Protein AF-A0A549ST01-F1 (afdb_monomer)

Secondary structure (DSSP, 8-state):
---TT-HHHHHHHHHHHHT-PPPP----PPPHHHHHHHHHHTT----S-------------SS---------HHHHHHHHHHHHHTT--HHHHHHHHHHHTTB-TTSPBP-

Foldseek 3Di:
DDDPPCVVVVVVVVVVVVPDDPDPPPPDDPPVVVVQVVCVVVVNHDPDPPPPPPPDDDDPDDDDDDDDDDDDPVVVVVLVVVCVVVVHDSVVSVVVVCVVQCADPVRDHDD

Mean predicted aligned error: 18.35 Å

Sequence (111 aa):
MSDPFGFATANRVAAKIAEIKPEAEKGAEPPLTALDKAADQLGFHSREADETKLVRRRREVGAGAQLNVKCPIPVYNRFIRFCDQERLPYWEGIERLLDLAEVSKTGERKR

Solvent-accessible surface area (backbone atoms only — not comparable to full-atom values): 7424 Å² total; per-residue (Å²): 140,78,76,90,80,55,58,74,58,54,55,53,50,52,53,57,58,72,66,63,67,79,77,74,77,75,70,82,72,75,59,64,73,60,54,53,54,56,33,45,76,72,68,53,66,82,82,71,72,88,70,7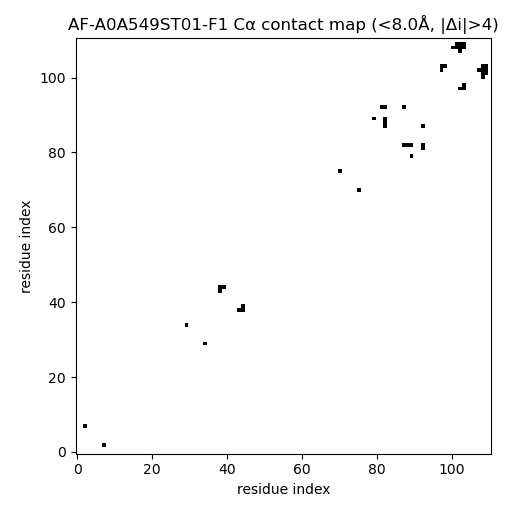0,74,78,77,71,81,82,72,88,70,73,100,77,82,90,84,88,80,91,71,60,67,73,60,50,54,51,52,52,52,52,19,59,75,72,70,41,58,68,68,58,45,49,50,54,53,35,55,75,64,40,38,44,100,87,69,47,66,73,126

pLDDT: mean 78.38, std 12.56, range [48.03, 96.25]

Radius of gyration: 31.37 Å; Cα contacts (8 Å, |Δi|>4): 24; chains: 1; bounding box: 48×60×85 Å

Structure (mmCIF, N/CA/C/O backbone):
data_AF-A0A549ST01-F1
#
_entry.id   AF-A0A549ST01-F1
#
loop_
_atom_site.group_PDB
_atom_site.id
_atom_site.type_symbol
_atom_site.label_atom_id
_atom_site.label_alt_id
_atom_site.label_comp_id
_atom_site.label_asym_id
_atom_site.label_entity_id
_atom_site.label_seq_id
_atom_site.pdbx_PDB_ins_code
_atom_site.Cartn_x
_atom_site.Cartn_y
_atom_site.Cartn_z
_atom_site.occupancy
_atom_site.B_iso_or_equiv
_atom_site.auth_seq_id
_atom_site.auth_comp_id
_atom_site.auth_asym_id
_atom_site.auth_atom_id
_atom_site.pdbx_PDB_model_num
ATOM 1 N N . MET A 1 1 ? -14.905 47.975 60.624 1.00 48.03 1 MET A N 1
ATOM 2 C CA . MET A 1 1 ? -13.648 48.167 59.874 1.00 48.03 1 MET A CA 1
ATOM 3 C C . MET A 1 1 ? -13.735 47.276 58.645 1.00 48.03 1 MET A C 1
ATOM 5 O O . MET A 1 1 ? -13.731 46.063 58.790 1.00 48.03 1 MET A O 1
ATOM 9 N N . SER A 1 2 ? -14.037 47.870 57.490 1.00 61.97 2 SER A N 1
ATOM 10 C CA . SER A 1 2 ? -14.335 47.175 56.231 1.00 61.97 2 SER A CA 1
ATOM 11 C C . SER A 1 2 ? -13.054 46.933 55.441 1.00 61.97 2 SER A C 1
ATOM 13 O O . SER A 1 2 ? -12.245 47.846 55.312 1.00 61.97 2 SER A O 1
ATOM 15 N N . ASP A 1 3 ? -12.897 45.711 54.942 1.00 72.12 3 ASP A N 1
ATOM 16 C CA . ASP A 1 3 ? -11.701 45.189 54.279 1.00 72.12 3 ASP A CA 1
ATOM 17 C C . ASP A 1 3 ? -11.437 45.928 52.939 1.00 72.12 3 ASP A C 1
ATOM 19 O O . ASP A 1 3 ? -12.179 45.716 51.976 1.00 72.12 3 ASP A O 1
ATOM 23 N N . PRO A 1 4 ? -10.443 46.837 52.854 1.00 70.88 4 PRO A N 1
ATOM 24 C CA . PRO A 1 4 ? -10.343 47.821 51.766 1.00 70.88 4 PRO A CA 1
ATOM 25 C C . PRO A 1 4 ? -9.807 47.256 50.440 1.00 70.88 4 PRO A C 1
ATOM 27 O O . PRO A 1 4 ? -9.886 47.932 49.418 1.00 70.88 4 PRO A O 1
ATOM 30 N N . PHE A 1 5 ? -9.291 46.023 50.437 1.00 69.06 5 PHE A N 1
ATOM 31 C CA . PHE A 1 5 ? -8.663 45.389 49.269 1.00 69.06 5 PHE A CA 1
ATOM 32 C C . PHE A 1 5 ? -9.358 44.095 48.803 1.00 69.06 5 PHE A C 1
ATOM 34 O O . PHE A 1 5 ? -8.876 43.424 47.897 1.00 69.06 5 PHE A O 1
ATOM 41 N N . GLY A 1 6 ? -10.503 43.728 49.394 1.00 66.50 6 GLY A N 1
ATOM 42 C CA . GLY A 1 6 ? -11.360 42.647 48.881 1.00 66.50 6 GLY A CA 1
ATOM 43 C C . GLY A 1 6 ? -10.840 41.209 49.053 1.00 66.50 6 GLY A C 1
ATOM 44 O O . GLY A 1 6 ? -11.457 40.276 48.531 1.00 66.50 6 GLY A O 1
ATOM 45 N N . PHE A 1 7 ? -9.760 40.989 49.807 1.00 65.94 7 PHE A N 1
ATOM 46 C CA . PHE A 1 7 ? -9.176 39.657 50.014 1.00 65.94 7 PHE A CA 1
ATOM 47 C C . PHE A 1 7 ? -10.061 38.712 50.847 1.00 65.94 7 PHE A C 1
ATOM 49 O O . P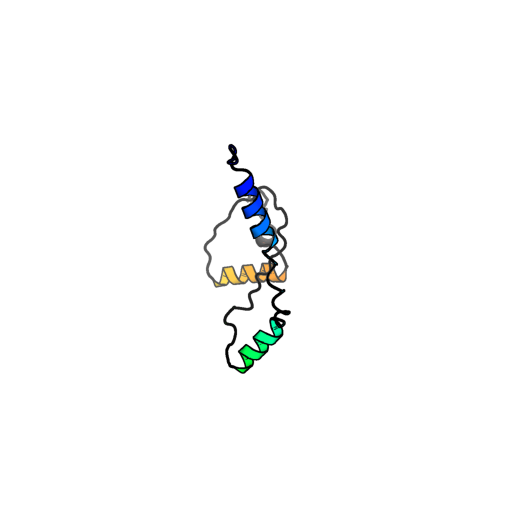HE A 1 7 ? -10.000 37.495 50.656 1.00 65.94 7 PHE A O 1
ATOM 56 N N . ALA A 1 8 ? -10.968 39.225 51.690 1.00 63.84 8 ALA A N 1
ATOM 57 C CA . ALA A 1 8 ? -11.975 38.392 52.357 1.00 63.84 8 ALA A CA 1
ATOM 58 C C . ALA A 1 8 ? -12.887 37.628 51.376 1.00 63.84 8 ALA A C 1
ATOM 60 O O . ALA A 1 8 ? -13.335 36.520 51.682 1.00 63.84 8 ALA A O 1
ATOM 61 N N . THR A 1 9 ? -13.152 38.176 50.187 1.00 66.12 9 THR A N 1
ATOM 62 C CA . THR A 1 9 ? -13.949 37.499 49.152 1.00 66.12 9 THR A CA 1
ATOM 63 C C . THR A 1 9 ? -13.165 36.352 48.520 1.00 66.12 9 THR A C 1
ATOM 65 O O . THR A 1 9 ? -13.718 35.271 48.326 1.00 66.12 9 THR A O 1
ATOM 68 N N . ALA A 1 10 ? -11.864 36.546 48.282 1.00 63.88 10 ALA A N 1
ATOM 69 C CA . ALA A 1 10 ? -10.974 35.511 47.757 1.00 63.88 10 ALA A CA 1
ATOM 70 C C . ALA A 1 10 ? -10.876 34.304 48.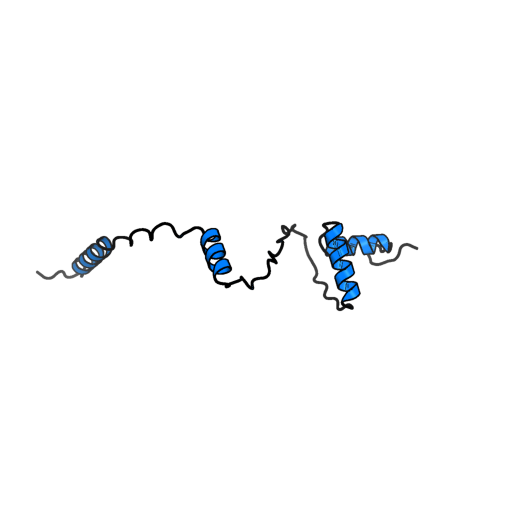709 1.00 63.88 10 ALA A C 1
ATOM 72 O O . ALA A 1 10 ? -10.998 33.163 48.266 1.00 63.88 10 ALA A O 1
ATOM 73 N N . ASN A 1 11 ? -10.786 34.545 50.021 1.00 69.06 11 ASN A N 1
ATOM 74 C CA . ASN A 1 11 ? -10.773 33.475 51.027 1.00 69.06 11 ASN A CA 1
ATOM 75 C C . ASN A 1 11 ? -12.094 32.689 51.087 1.00 69.06 11 ASN A C 1
ATOM 77 O O . ASN A 1 11 ? -12.085 31.475 51.277 1.00 69.06 11 ASN A O 1
ATOM 81 N N . ARG A 1 12 ? -13.241 33.348 50.874 1.00 71.31 12 ARG A N 1
ATOM 82 C CA . ARG A 1 12 ? -14.548 32.668 50.795 1.00 71.31 12 ARG A CA 1
ATOM 83 C C . ARG A 1 12 ? -14.685 31.808 49.541 1.00 71.31 12 ARG A C 1
ATOM 85 O O . ARG A 1 12 ? -15.313 30.757 49.597 1.00 71.31 12 ARG A O 1
ATOM 92 N N . VAL A 1 13 ? -14.117 32.244 48.417 1.00 75.38 13 VAL A N 1
ATOM 93 C CA . VAL A 1 13 ? -14.098 31.457 47.174 1.00 75.38 13 VAL A CA 1
ATOM 94 C C . VAL A 1 13 ? -13.167 30.253 47.319 1.00 75.38 13 VAL A C 1
ATOM 96 O O . VAL A 1 13 ? -13.567 29.146 46.976 1.00 75.38 13 VAL A O 1
ATOM 99 N N . ALA A 1 14 ? -11.984 30.436 47.910 1.00 75.00 14 ALA A N 1
ATOM 100 C CA . ALA A 1 14 ? -11.062 29.340 48.204 1.00 75.00 14 ALA A CA 1
ATOM 101 C C . ALA A 1 14 ? -11.694 28.275 49.121 1.00 75.00 14 ALA A C 1
ATOM 103 O O . ALA A 1 14 ? -11.563 27.083 48.852 1.00 7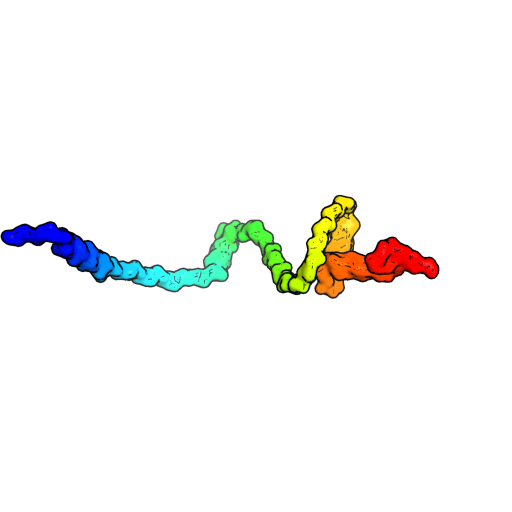5.00 14 ALA A O 1
ATOM 104 N N . ALA A 1 15 ? -12.451 28.692 50.144 1.00 77.00 15 ALA A N 1
ATOM 105 C CA . ALA A 1 15 ? -13.182 27.774 51.020 1.00 77.00 15 ALA A CA 1
ATOM 106 C C . ALA A 1 15 ? -14.260 26.968 50.269 1.00 77.00 15 ALA A C 1
ATOM 108 O O . ALA A 1 15 ? -14.366 25.763 50.463 1.00 77.00 15 ALA A O 1
ATOM 109 N N . LYS A 1 16 ? -15.003 27.603 49.351 1.00 76.12 16 LYS A N 1
ATOM 110 C CA . LYS A 1 16 ? -16.009 26.918 48.518 1.00 76.12 16 LYS A CA 1
ATOM 111 C C . LYS A 1 16 ? -15.399 25.922 47.534 1.00 76.12 16 LYS A C 1
ATOM 113 O O . LYS A 1 16 ? -16.004 24.895 47.258 1.00 76.12 16 LYS A O 1
ATOM 118 N N . ILE A 1 17 ? -14.218 26.219 46.995 1.00 79.00 17 ILE A N 1
ATOM 119 C CA . ILE A 1 17 ? -13.512 25.312 46.078 1.00 79.00 17 ILE A CA 1
ATOM 120 C C . ILE A 1 17 ? -12.983 24.089 46.839 1.00 79.00 17 ILE A C 1
ATOM 122 O O . ILE A 1 17 ? -13.039 22.980 46.318 1.00 79.00 17 ILE A O 1
ATOM 126 N N . ALA A 1 18 ? -12.532 24.269 48.084 1.00 79.12 18 ALA A N 1
ATOM 127 C CA . ALA A 1 18 ? -12.058 23.172 48.928 1.00 79.12 18 ALA A CA 1
ATOM 128 C C . ALA A 1 18 ? -13.163 22.165 49.316 1.00 79.12 18 ALA A C 1
ATOM 130 O O . ALA A 1 18 ? -12.860 21.020 49.645 1.00 79.12 18 ALA A O 1
ATOM 131 N N . GLU A 1 19 ? -14.436 22.568 49.263 1.00 81.38 19 GLU A N 1
ATOM 132 C CA . GLU A 1 19 ? -15.590 21.697 49.529 1.00 81.38 19 GLU A CA 1
ATOM 133 C C . GLU A 1 19 ? -15.999 20.832 48.327 1.00 81.38 19 GLU A C 1
ATOM 135 O O . GLU A 1 19 ? -16.767 19.880 48.494 1.00 81.38 19 GLU A O 1
ATOM 140 N N . ILE A 1 20 ? -15.478 21.115 47.127 1.00 81.25 20 ILE A N 1
ATOM 141 C CA . ILE A 1 20 ? -15.746 20.320 45.925 1.00 81.25 20 ILE A CA 1
ATOM 142 C C . ILE A 1 20 ? -14.977 19.006 46.045 1.00 81.25 20 ILE A C 1
ATOM 144 O O . ILE A 1 20 ? -13.810 18.891 45.672 1.00 81.25 20 ILE A O 1
ATOM 148 N N . LYS A 1 21 ? -15.645 17.994 46.593 1.00 79.81 21 LYS A N 1
ATOM 149 C CA . LYS A 1 21 ? -15.148 16.623 46.569 1.00 79.81 21 LYS A CA 1
ATOM 150 C C . LYS A 1 21 ? -15.336 16.068 45.155 1.00 79.81 21 LYS A C 1
ATOM 152 O O . LYS A 1 21 ? -16.407 16.278 44.584 1.00 79.81 21 LYS A O 1
ATOM 157 N N . PRO A 1 22 ? -14.337 15.374 44.585 1.00 76.19 22 PRO A N 1
ATOM 158 C CA . PRO A 1 22 ? -14.540 14.662 43.333 1.00 76.19 22 PRO A CA 1
ATOM 159 C C . PRO A 1 22 ? -15.700 13.679 43.511 1.00 76.19 22 PRO A C 1
ATOM 161 O O . PRO A 1 22 ? -15.789 12.998 44.537 1.00 76.19 22 PRO A O 1
ATOM 164 N N . GLU A 1 23 ? -16.604 13.655 42.533 1.00 72.50 23 GLU A N 1
ATOM 165 C CA . GLU A 1 23 ? -17.666 12.655 42.446 1.00 72.50 23 GLU A CA 1
ATOM 166 C C . GLU A 1 23 ? -17.022 11.271 42.594 1.00 72.50 23 GLU A C 1
ATOM 168 O O . GLU A 1 23 ? -16.011 10.989 41.943 1.00 72.50 23 GLU A O 1
ATOM 173 N N . ALA A 1 24 ? -17.551 10.447 43.503 1.00 69.44 24 ALA A N 1
ATOM 174 C CA . ALA A 1 24 ? -17.025 9.110 43.738 1.00 69.44 24 ALA A CA 1
ATOM 175 C C . ALA A 1 24 ? -16.945 8.362 42.405 1.00 69.44 24 ALA A C 1
ATOM 177 O O . ALA A 1 24 ? -17.881 8.438 41.606 1.00 69.44 24 ALA A O 1
ATOM 178 N N . GLU A 1 25 ? -15.820 7.678 42.175 1.00 64.94 25 GLU A N 1
ATOM 179 C CA . GLU A 1 25 ? -15.573 6.923 40.951 1.00 64.94 25 GLU A CA 1
ATOM 180 C C . GLU A 1 25 ? -16.810 6.090 40.626 1.00 64.94 25 GLU A C 1
ATOM 182 O O . GLU A 1 25 ? -17.195 5.191 41.380 1.00 64.94 25 GLU A O 1
ATOM 187 N N . LYS A 1 26 ? -17.476 6.450 39.524 1.00 63.50 26 LYS A N 1
ATOM 188 C CA . LYS A 1 26 ? -18.543 5.651 38.932 1.00 63.50 26 LYS A CA 1
ATOM 189 C C . LYS A 1 26 ? -17.999 4.228 38.874 1.00 63.50 26 LYS A C 1
ATOM 191 O O . LYS A 1 26 ? -16.953 4.009 38.266 1.00 63.50 26 LYS A O 1
ATOM 196 N N . GLY A 1 27 ? -18.647 3.316 39.602 1.00 64.12 27 GLY A N 1
A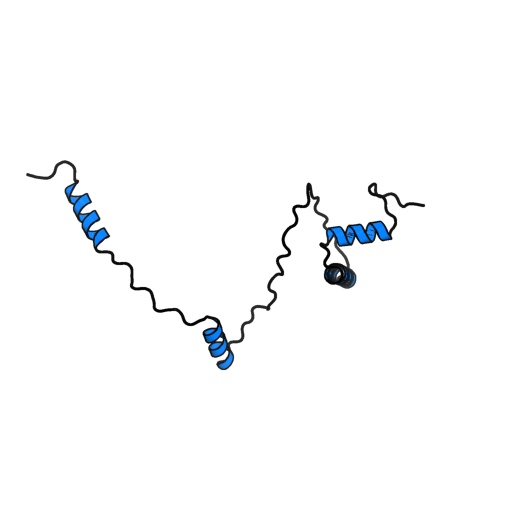TOM 197 C CA . GLY A 1 27 ? -18.166 1.948 39.772 1.00 64.12 27 GLY A CA 1
ATOM 198 C C . GLY A 1 27 ? -17.769 1.340 38.432 1.00 64.12 27 GLY A C 1
ATOM 199 O O . GLY A 1 27 ? -18.377 1.672 37.415 1.00 64.12 27 GLY A O 1
ATOM 200 N N . ALA A 1 28 ? -16.733 0.496 38.464 1.00 67.38 28 ALA A N 1
ATOM 201 C CA . ALA A 1 28 ? -16.101 -0.103 37.294 1.00 67.38 28 ALA A CA 1
ATOM 202 C C . ALA A 1 28 ? -17.123 -0.401 36.191 1.00 67.38 28 ALA A C 1
ATOM 204 O O . ALA A 1 28 ? -18.002 -1.251 36.362 1.00 67.38 28 ALA A O 1
ATOM 205 N N . GLU A 1 29 ? -17.028 0.343 35.087 1.00 73.31 29 GLU A N 1
ATOM 206 C CA . GLU A 1 29 ? -17.875 0.104 33.928 1.00 73.31 29 GLU A CA 1
ATOM 207 C C . GLU A 1 29 ? -17.719 -1.369 33.523 1.00 73.31 29 GLU A C 1
ATOM 209 O O . GLU A 1 29 ? -16.592 -1.886 33.502 1.00 73.31 29 GLU A O 1
ATOM 214 N N . PRO A 1 30 ? -18.829 -2.085 33.267 1.00 76.44 30 PRO A N 1
ATOM 215 C CA . PRO A 1 30 ? -18.743 -3.475 32.861 1.00 76.44 30 PRO A CA 1
ATOM 216 C C . PRO A 1 30 ? -17.864 -3.571 31.606 1.00 76.44 30 PRO A C 1
ATOM 218 O O . PRO A 1 30 ? -17.911 -2.681 30.752 1.00 76.44 30 PRO A O 1
ATOM 221 N N . PRO A 1 31 ? -17.050 -4.633 31.478 1.00 81.94 31 PRO A N 1
ATOM 222 C CA . PRO A 1 31 ? -16.166 -4.780 30.333 1.00 81.94 31 PRO A CA 1
ATOM 223 C C . PRO A 1 31 ? -16.993 -4.714 29.046 1.00 81.94 31 PRO A C 1
ATOM 225 O O . PRO A 1 31 ? -18.001 -5.411 28.934 1.00 81.94 31 PRO A O 1
ATOM 228 N N . LEU A 1 32 ? -16.564 -3.894 28.081 1.00 79.38 32 LEU A N 1
ATOM 229 C CA . LEU A 1 32 ? -17.287 -3.650 26.820 1.00 79.38 32 LEU A CA 1
ATOM 230 C C . LEU A 1 32 ? -17.708 -4.957 26.126 1.00 79.38 32 LEU A C 1
ATOM 232 O O . LEU A 1 32 ? -18.838 -5.095 25.679 1.00 79.38 32 LEU A O 1
ATOM 236 N N . THR A 1 33 ? -16.856 -5.981 26.194 1.00 81.62 33 THR A N 1
ATOM 237 C CA . THR A 1 33 ? -17.130 -7.319 25.649 1.00 81.62 33 THR A CA 1
ATOM 238 C C . THR A 1 33 ? -18.339 -8.026 26.270 1.00 81.62 33 THR A C 1
ATOM 240 O O . THR A 1 33 ? -18.949 -8.880 25.629 1.00 81.62 33 THR A O 1
ATOM 243 N N . ALA A 1 34 ? -18.687 -7.727 27.524 1.00 82.94 34 ALA A N 1
ATOM 244 C CA . ALA A 1 34 ? -19.896 -8.240 28.161 1.00 82.94 34 ALA A CA 1
ATOM 245 C C . ALA A 1 34 ? -21.147 -7.468 27.715 1.00 82.94 34 ALA A C 1
ATOM 247 O O . ALA A 1 34 ? -22.211 -8.073 27.595 1.00 82.94 34 ALA A O 1
ATOM 248 N N . LEU A 1 35 ? -21.015 -6.168 27.435 1.00 84.38 35 LEU A N 1
ATOM 249 C CA . LEU A 1 35 ? -22.101 -5.345 26.900 1.00 84.38 35 LEU A CA 1
ATOM 250 C C . LEU A 1 35 ? -22.445 -5.750 25.465 1.00 84.38 35 LEU A C 1
ATOM 252 O O . LEU A 1 35 ? -23.620 -5.945 25.164 1.00 84.38 35 LEU A O 1
ATOM 256 N N . ASP A 1 36 ? -21.433 -5.976 24.626 1.00 82.06 36 ASP A N 1
ATOM 257 C CA . ASP A 1 36 ? -21.622 -6.408 23.237 1.00 82.06 36 ASP A CA 1
ATOM 258 C C . ASP A 1 36 ? -22.351 -7.759 23.165 1.00 82.06 36 ASP A C 1
ATOM 260 O O . ASP A 1 36 ? -23.318 -7.917 22.425 1.00 82.06 36 ASP A O 1
ATOM 264 N N . LYS A 1 37 ? -21.982 -8.714 24.032 1.00 85.31 37 LYS A N 1
ATOM 265 C CA . LYS A 1 37 ? -22.673 -10.012 24.135 1.00 85.31 37 LYS A CA 1
ATOM 266 C C . LYS A 1 37 ? -24.143 -9.877 24.525 1.00 85.31 37 LYS A C 1
ATOM 268 O O . LYS A 1 37 ? -24.977 -10.627 24.023 1.00 85.31 37 LYS A O 1
ATOM 273 N N . ALA A 1 38 ? -24.460 -8.966 25.444 1.00 86.50 38 ALA A N 1
ATOM 274 C CA . ALA A 1 38 ? -25.839 -8.715 25.850 1.00 86.50 38 ALA A CA 1
ATOM 275 C C . ALA A 1 38 ? -26.639 -8.033 24.725 1.00 86.50 38 ALA A C 1
ATOM 277 O O . ALA A 1 38 ? -27.808 -8.356 24.517 1.00 86.50 38 ALA A O 1
ATOM 278 N N . ALA A 1 39 ? -26.003 -7.132 23.973 1.00 85.44 39 ALA A N 1
ATOM 279 C CA . ALA A 1 39 ? -26.592 -6.468 22.815 1.00 85.44 39 ALA A CA 1
ATOM 280 C C . ALA A 1 39 ? -26.903 -7.466 21.684 1.00 85.44 39 ALA A C 1
ATOM 282 O O . ALA A 1 39 ? -28.023 -7.475 21.168 1.00 85.44 39 ALA A O 1
ATOM 283 N N . ASP A 1 40 ? -25.974 -8.377 21.378 1.00 85.50 40 ASP A N 1
ATOM 284 C CA . ASP A 1 40 ? -26.163 -9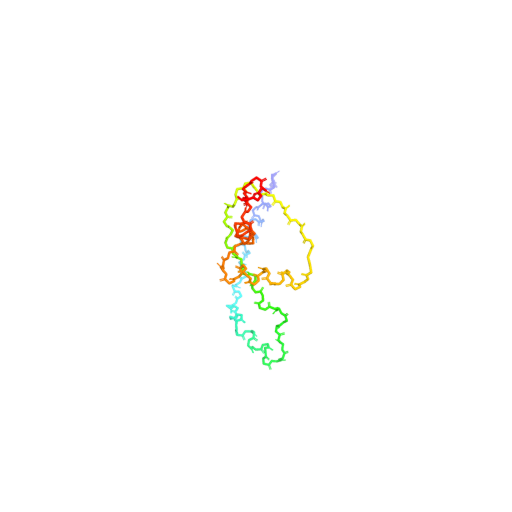.434 20.377 1.00 85.50 40 ASP A CA 1
ATOM 285 C C . ASP A 1 40 ? -27.326 -10.370 20.725 1.00 85.50 40 ASP A C 1
ATOM 287 O O . ASP A 1 40 ? -28.124 -10.723 19.855 1.00 85.50 40 ASP A O 1
ATOM 291 N N . GLN A 1 41 ? -27.475 -10.739 22.002 1.00 86.69 41 GLN A N 1
ATOM 292 C CA . GLN A 1 41 ? -28.598 -11.565 22.470 1.00 86.69 41 GLN A CA 1
ATOM 293 C C . GLN A 1 41 ? -29.962 -10.894 22.258 1.00 86.69 41 GLN A C 1
ATOM 295 O O . GLN A 1 41 ? -30.972 -11.579 22.108 1.00 86.69 41 GLN A O 1
ATOM 300 N N . LEU A 1 42 ? -29.989 -9.562 22.228 1.00 88.88 42 LEU A N 1
ATOM 301 C CA . LEU A 1 42 ? -31.178 -8.746 21.994 1.00 88.88 42 LEU A CA 1
ATOM 302 C C . LEU A 1 42 ? -31.349 -8.354 20.513 1.00 88.88 42 LEU A C 1
ATOM 304 O O . LEU A 1 42 ? -32.261 -7.596 20.184 1.00 88.88 42 LEU A O 1
ATOM 308 N N . GLY A 1 43 ? -30.499 -8.870 19.617 1.00 86.56 43 GLY A N 1
ATOM 309 C CA . GLY A 1 43 ? -30.547 -8.600 18.178 1.00 86.56 43 GLY A CA 1
ATOM 310 C C . GLY A 1 43 ? -29.928 -7.262 17.762 1.00 86.56 43 GLY A C 1
ATOM 311 O O . GLY A 1 43 ? -30.086 -6.840 16.614 1.00 86.56 43 GLY A O 1
ATOM 312 N N . PHE A 1 44 ? -29.214 -6.588 18.667 1.00 84.56 44 PHE A N 1
ATOM 313 C CA . PHE A 1 44 ? -28.425 -5.398 18.353 1.00 84.56 44 PHE A CA 1
ATOM 314 C C . PHE A 1 44 ? -27.043 -5.814 17.856 1.00 84.56 44 PHE A C 1
ATOM 316 O O . PHE A 1 44 ? -26.055 -5.736 18.578 1.00 84.56 44 PHE A O 1
ATOM 323 N N . HIS A 1 45 ? -26.981 -6.249 16.601 1.00 80.69 45 HIS A N 1
ATOM 324 C CA . HIS A 1 45 ? -25.710 -6.543 15.949 1.00 80.69 45 HIS A CA 1
ATOM 325 C C . HIS A 1 45 ? -24.996 -5.251 15.536 1.00 80.69 45 HIS A C 1
ATOM 327 O O . HIS A 1 45 ? -25.608 -4.360 14.930 1.00 80.69 45 HIS A O 1
ATOM 333 N N . SER A 1 46 ? -23.695 -5.164 15.828 1.00 73.81 46 SER A N 1
ATOM 334 C CA . SER A 1 46 ? -22.859 -4.062 15.349 1.00 73.81 46 SER A CA 1
ATOM 335 C C . SER A 1 46 ? -22.845 -4.033 13.818 1.00 73.81 46 SER A C 1
ATOM 337 O O . SER A 1 46 ? -22.715 -5.059 13.152 1.00 73.81 46 SER A O 1
ATOM 339 N N . ARG A 1 47 ? -23.017 -2.835 13.252 1.00 74.69 47 ARG A N 1
ATOM 340 C CA . ARG A 1 47 ? -22.943 -2.577 11.802 1.00 74.69 47 ARG A CA 1
ATOM 341 C C . ARG A 1 47 ? -21.589 -2.020 11.383 1.00 74.69 47 ARG A C 1
ATOM 343 O O . ARG A 1 47 ? -21.393 -1.725 10.204 1.00 74.69 47 ARG A O 1
ATOM 350 N N . GLU A 1 48 ? -20.692 -1.814 12.341 1.00 70.31 48 GLU A N 1
ATOM 351 C CA . GLU A 1 48 ? -19.325 -1.432 12.038 1.00 70.31 48 GLU A CA 1
ATOM 352 C C . GLU A 1 48 ? -18.660 -2.627 11.364 1.00 70.31 48 GLU A C 1
ATOM 354 O O . GLU A 1 48 ? -18.647 -3.734 11.896 1.00 70.31 48 GLU A O 1
ATOM 359 N N . ALA A 1 49 ? -18.175 -2.426 10.141 1.00 59.56 49 ALA A N 1
ATOM 360 C CA . ALA A 1 49 ? -17.367 -3.439 9.497 1.00 59.56 49 ALA A CA 1
ATOM 361 C C . ALA A 1 49 ? -16.116 -3.651 10.361 1.00 59.56 49 ALA A C 1
ATOM 363 O O . ALA A 1 49 ? -15.443 -2.674 10.695 1.00 59.56 49 ALA A O 1
ATOM 364 N N . ASP A 1 50 ? -15.758 -4.909 10.642 1.00 55.97 50 ASP A N 1
ATOM 365 C CA . ASP A 1 50 ? -14.479 -5.340 11.243 1.00 55.97 50 ASP A CA 1
ATOM 366 C C . ASP A 1 50 ? -13.246 -4.972 10.383 1.00 55.97 50 ASP A C 1
ATOM 368 O O . ASP A 1 50 ? -12.162 -5.551 10.490 1.00 55.97 50 ASP A O 1
ATOM 372 N N . GLU A 1 51 ? -13.377 -3.971 9.519 1.00 56.75 51 GLU A N 1
ATOM 373 C CA . GLU A 1 51 ? -12.310 -3.295 8.811 1.00 56.75 51 GLU A CA 1
ATOM 374 C C . GLU A 1 51 ? -11.535 -2.425 9.803 1.00 56.75 51 GLU A C 1
ATOM 376 O O . GLU A 1 51 ? -11.432 -1.201 9.688 1.00 56.75 51 GLU A O 1
ATOM 381 N N . THR A 1 52 ? -10.930 -3.086 10.789 1.00 54.06 52 THR A N 1
ATOM 382 C CA . THR A 1 52 ? -9.726 -2.582 11.429 1.00 54.06 52 THR A CA 1
ATOM 383 C C . THR A 1 52 ? -8.770 -2.241 10.297 1.00 54.06 52 THR A C 1
ATOM 385 O O . THR A 1 52 ? -8.161 -3.113 9.676 1.00 54.06 52 THR A O 1
ATOM 388 N N . LYS A 1 53 ? -8.679 -0.948 9.962 1.00 50.59 53 LYS A N 1
ATOM 389 C CA . LYS A 1 53 ? -7.657 -0.440 9.052 1.00 50.59 53 LYS A CA 1
ATOM 390 C C . LYS A 1 53 ? -6.336 -0.954 9.592 1.00 50.59 53 LYS A C 1
ATOM 392 O O . LYS A 1 53 ? -5.865 -0.485 10.625 1.00 50.59 53 LYS A O 1
ATOM 397 N N . LEU A 1 54 ? -5.756 -1.933 8.906 1.00 55.66 54 LEU A N 1
ATOM 398 C CA . LEU A 1 54 ? -4.415 -2.423 9.168 1.00 55.66 54 LEU A CA 1
ATOM 399 C C . LEU A 1 54 ? -3.470 -1.241 8.940 1.00 55.66 54 LEU A C 1
ATOM 401 O O . LEU A 1 54 ? -3.034 -0.981 7.817 1.00 55.66 54 LEU A O 1
ATOM 405 N N . VAL A 1 55 ? -3.198 -0.470 9.995 1.00 52.31 55 VAL A N 1
ATOM 406 C CA . VAL A 1 55 ? -2.254 0.644 9.954 1.00 52.31 55 VAL A CA 1
ATOM 407 C C . VAL A 1 55 ? -0.865 0.031 9.806 1.00 52.31 55 VAL A C 1
ATOM 409 O O . VAL A 1 55 ? -0.182 -0.278 10.782 1.00 52.31 55 VAL A O 1
ATOM 412 N N . ARG A 1 56 ? -0.446 -0.198 8.556 1.00 57.91 56 ARG A N 1
ATOM 413 C CA . ARG A 1 56 ? 0.932 -0.568 8.237 1.00 57.91 56 ARG A CA 1
ATOM 414 C C . ARG A 1 56 ? 1.830 0.572 8.711 1.00 57.91 56 ARG A C 1
ATOM 416 O O . ARG A 1 56 ? 1.698 1.709 8.261 1.00 57.91 56 ARG A O 1
ATOM 423 N N . ARG A 1 57 ? 2.720 0.252 9.653 1.00 54.09 57 ARG A N 1
ATOM 424 C CA . ARG A 1 57 ? 3.728 1.152 10.227 1.00 54.09 57 ARG A CA 1
ATOM 425 C C . ARG A 1 57 ? 4.411 1.922 9.091 1.00 54.09 57 ARG A C 1
ATOM 427 O O . ARG A 1 57 ? 5.035 1.316 8.221 1.00 54.09 57 ARG A O 1
ATOM 434 N N . ARG A 1 58 ? 4.240 3.245 9.072 1.00 53.59 58 ARG A N 1
ATOM 435 C CA . ARG A 1 58 ? 4.785 4.132 8.039 1.00 53.59 58 ARG A CA 1
ATOM 436 C C . ARG A 1 58 ? 6.312 4.058 8.104 1.00 53.59 58 ARG A C 1
ATOM 438 O O . ARG A 1 58 ? 6.902 4.576 9.044 1.00 53.59 58 ARG A O 1
ATOM 445 N N . ARG A 1 59 ? 6.952 3.385 7.144 1.00 58.50 59 ARG A N 1
ATOM 446 C CA . ARG A 1 59 ? 8.381 3.606 6.880 1.00 58.50 59 ARG A CA 1
ATOM 447 C C . ARG A 1 59 ? 8.521 5.040 6.378 1.00 58.50 59 ARG A C 1
ATOM 449 O O . ARG A 1 59 ? 7.738 5.459 5.524 1.00 58.50 59 ARG A O 1
ATOM 456 N N . GLU A 1 60 ? 9.471 5.786 6.928 1.00 54.66 60 GLU A N 1
ATOM 457 C CA . GLU A 1 60 ? 9.849 7.097 6.404 1.00 54.66 60 GLU A CA 1
ATOM 458 C C . GLU A 1 60 ? 10.490 6.888 5.031 1.00 54.66 60 GLU A C 1
ATOM 460 O O . GLU A 1 60 ? 11.661 6.545 4.899 1.00 54.66 60 GLU A O 1
ATOM 465 N N . VAL A 1 61 ? 9.665 6.999 3.995 1.00 59.28 61 VAL A N 1
ATOM 466 C CA . VAL A 1 61 ? 10.128 7.152 2.619 1.00 59.28 61 VAL A CA 1
ATOM 467 C C . VAL A 1 61 ? 10.509 8.627 2.480 1.00 59.28 61 VAL A C 1
ATOM 469 O O . VAL A 1 61 ? 9.789 9.469 3.014 1.00 59.28 61 VAL A O 1
ATOM 472 N N . GLY A 1 62 ? 11.646 8.931 1.844 1.00 68.81 62 GLY A N 1
ATOM 473 C CA . GLY A 1 62 ? 12.169 10.296 1.675 1.00 68.81 62 GLY A CA 1
ATOM 474 C C . GLY A 1 62 ? 11.248 11.223 0.863 1.00 68.81 62 GLY A C 1
ATOM 475 O O . GLY A 1 62 ? 10.027 11.120 0.918 1.00 68.81 62 GLY A O 1
ATOM 476 N N . ALA A 1 63 ? 11.805 12.155 0.084 1.00 72.69 63 ALA A N 1
ATOM 477 C CA . ALA A 1 63 ? 10.993 13.045 -0.753 1.00 72.69 63 ALA A CA 1
ATOM 478 C C . ALA A 1 63 ? 10.085 12.232 -1.705 1.00 72.69 63 ALA A C 1
ATOM 480 O O . ALA A 1 63 ? 10.564 11.584 -2.633 1.00 72.69 63 ALA A O 1
ATOM 481 N N . GLY A 1 64 ? 8.776 12.237 -1.438 1.00 71.06 64 GLY A N 1
ATOM 482 C CA . GLY A 1 64 ? 7.779 11.463 -2.173 1.00 71.06 64 GLY A CA 1
ATOM 483 C C . GLY A 1 64 ? 6.963 12.338 -3.119 1.00 71.06 64 GLY A C 1
ATOM 484 O O . GLY A 1 64 ? 6.556 13.440 -2.757 1.00 71.06 64 GLY A O 1
ATOM 485 N N . ALA A 1 65 ? 6.689 11.830 -4.318 1.00 80.75 65 ALA A N 1
ATOM 486 C CA . ALA A 1 65 ? 5.742 12.425 -5.257 1.00 80.75 65 ALA A CA 1
ATOM 487 C C . ALA A 1 65 ? 4.411 11.657 -5.226 1.00 80.75 65 ALA A C 1
ATOM 489 O O . ALA A 1 65 ? 4.392 10.439 -5.033 1.00 80.75 65 ALA A O 1
ATOM 490 N N . GLN A 1 66 ? 3.291 12.357 -5.421 1.00 84.56 66 GLN A N 1
ATOM 491 C CA . GLN A 1 66 ? 1.971 11.727 -5.474 1.00 84.56 66 GLN A CA 1
ATOM 492 C C . GLN A 1 66 ? 1.630 11.300 -6.905 1.00 84.56 66 GLN A C 1
ATOM 494 O O . GLN A 1 66 ? 1.639 12.117 -7.823 1.00 84.56 66 GLN A O 1
ATOM 499 N N . LEU A 1 67 ? 1.280 10.024 -7.081 1.00 84.31 67 LEU A N 1
ATOM 500 C CA . LEU A 1 67 ? 0.814 9.463 -8.347 1.00 84.31 67 LEU A CA 1
ATOM 501 C C . LEU A 1 67 ? -0.688 9.163 -8.257 1.00 84.31 67 LEU A C 1
ATOM 503 O O . LEU A 1 67 ? -1.108 8.325 -7.463 1.00 84.31 67 LEU A O 1
ATOM 507 N N . ASN A 1 68 ? -1.490 9.825 -9.093 1.00 90.12 68 ASN A N 1
ATOM 508 C CA . ASN A 1 68 ? -2.929 9.584 -9.206 1.00 90.12 68 ASN A CA 1
ATOM 509 C C . ASN A 1 68 ? -3.229 8.907 -10.549 1.00 90.12 68 ASN A C 1
ATOM 511 O O . ASN A 1 68 ? -2.995 9.496 -11.602 1.00 90.12 68 ASN A O 1
ATOM 515 N N . VAL A 1 69 ? -3.763 7.683 -10.523 1.00 88.00 69 VAL A N 1
ATOM 516 C CA .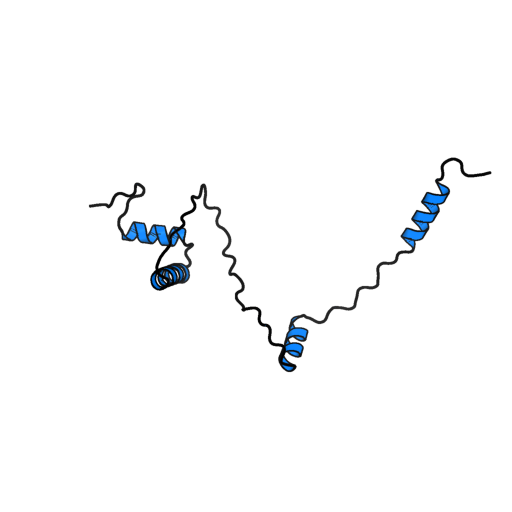 VAL A 1 69 ? -4.075 6.902 -11.732 1.00 88.00 69 VAL A CA 1
ATOM 517 C C . VAL A 1 69 ? -5.519 6.422 -11.680 1.00 88.00 69 VAL A C 1
ATOM 519 O O . VAL A 1 69 ? -5.971 5.894 -10.666 1.00 88.00 69 VAL A O 1
ATOM 522 N N . LYS A 1 70 ? -6.240 6.562 -12.797 1.00 92.81 70 LYS A N 1
ATOM 523 C CA . LYS A 1 70 ? -7.523 5.884 -13.013 1.00 92.81 70 LYS A CA 1
ATOM 524 C C . LYS A 1 70 ? -7.281 4.607 -13.808 1.00 92.81 70 LYS A C 1
ATOM 526 O O . LYS A 1 70 ? -6.660 4.648 -14.865 1.00 92.81 70 LYS A O 1
ATOM 531 N N . CYS A 1 71 ? -7.786 3.484 -13.316 1.00 90.62 71 CYS A N 1
ATOM 532 C CA . CYS A 1 71 ? -7.715 2.202 -14.007 1.00 90.62 71 CYS A CA 1
ATOM 533 C C . CYS A 1 71 ? -9.019 1.409 -13.817 1.00 90.62 71 CYS A C 1
ATOM 535 O O . CYS A 1 71 ? -9.781 1.701 -12.891 1.00 90.62 71 CYS A O 1
ATOM 537 N N . PRO A 1 72 ? -9.309 0.423 -14.687 1.00 96.25 72 PRO A N 1
ATOM 538 C CA . PRO A 1 72 ? -10.454 -0.460 -14.503 1.00 96.25 72 PRO A CA 1
ATOM 539 C C . PRO A 1 72 ? -10.392 -1.197 -13.159 1.00 96.25 72 PRO A C 1
ATOM 541 O O . PRO A 1 72 ? -9.329 -1.682 -12.764 1.00 96.25 72 PRO A O 1
ATOM 544 N N . ILE A 1 73 ? -11.548 -1.356 -12.504 1.00 90.69 73 ILE A N 1
ATOM 545 C CA . ILE A 1 73 ? -11.682 -2.032 -11.197 1.00 90.69 73 ILE A CA 1
ATOM 546 C C . ILE A 1 73 ? -10.965 -3.398 -11.154 1.00 90.69 73 ILE A C 1
ATOM 548 O O . ILE A 1 73 ? -10.253 -3.656 -10.182 1.00 90.69 73 ILE A O 1
ATOM 552 N N . PRO A 1 74 ? -11.052 -4.268 -12.186 1.00 92.44 74 PRO A N 1
ATOM 553 C CA . PRO A 1 74 ? -10.363 -5.559 -12.152 1.00 92.44 74 PRO A CA 1
ATOM 554 C C . PRO A 1 74 ? -8.836 -5.435 -12.063 1.00 92.44 74 PRO A C 1
ATOM 556 O O . PRO A 1 74 ? -8.188 -6.228 -11.383 1.00 92.44 74 PRO A O 1
ATOM 559 N N . VAL A 1 75 ? -8.259 -4.428 -12.725 1.00 91.75 75 VAL A N 1
ATOM 560 C CA . VAL A 1 75 ? -6.810 -4.181 -12.728 1.00 91.75 75 VAL A CA 1
ATOM 561 C C . VAL A 1 75 ? -6.367 -3.651 -11.367 1.00 91.75 75 VAL A C 1
ATOM 563 O O . VAL A 1 75 ? -5.383 -4.140 -10.814 1.00 91.75 75 VAL A O 1
ATOM 566 N N . TYR A 1 76 ? -7.137 -2.717 -10.805 1.00 91.38 76 TYR A N 1
ATOM 567 C CA . TYR A 1 76 ? -6.897 -2.160 -9.475 1.00 91.38 76 TYR A CA 1
ATOM 568 C C . TYR A 1 76 ? -6.890 -3.247 -8.393 1.00 91.38 76 TYR A C 1
ATOM 570 O O . TYR A 1 76 ? -5.920 -3.393 -7.651 1.00 91.38 76 TYR A O 1
ATOM 578 N N . ASN A 1 77 ? -7.931 -4.084 -8.369 1.00 91.19 77 ASN A N 1
ATOM 579 C CA . ASN A 1 77 ? -8.059 -5.160 -7.387 1.00 91.19 77 ASN A CA 1
ATOM 580 C C . ASN A 1 77 ? -6.947 -6.206 -7.532 1.00 91.19 77 ASN A C 1
ATOM 582 O O . ASN A 1 77 ? -6.442 -6.713 -6.529 1.00 91.19 77 ASN A O 1
ATOM 586 N N . ARG A 1 78 ? -6.535 -6.521 -8.769 1.00 92.88 78 ARG A N 1
ATOM 587 C CA . ARG A 1 78 ? -5.407 -7.430 -9.022 1.00 92.88 78 ARG A CA 1
ATOM 588 C C . ARG A 1 78 ? -4.104 -6.872 -8.451 1.00 92.88 78 ARG A C 1
ATOM 590 O O . ARG A 1 78 ? -3.346 -7.622 -7.845 1.00 92.88 78 ARG A O 1
ATOM 597 N N . PHE A 1 79 ? -3.862 -5.575 -8.623 1.00 91.94 79 PHE A N 1
ATOM 598 C CA . PHE A 1 79 ? -2.662 -4.920 -8.112 1.00 91.94 79 PHE A CA 1
ATOM 599 C C . PHE A 1 79 ? -2.621 -4.868 -6.577 1.00 91.94 79 PHE A C 1
ATOM 601 O O . PHE A 1 79 ? -1.584 -5.182 -5.995 1.00 91.94 79 PHE A O 1
ATOM 608 N N . ILE A 1 80 ? -3.743 -4.560 -5.913 1.00 91.38 80 ILE A N 1
ATOM 609 C CA . ILE A 1 80 ? -3.811 -4.595 -4.440 1.00 91.38 80 ILE A CA 1
ATOM 610 C C . ILE A 1 80 ? -3.492 -5.997 -3.925 1.00 91.38 80 ILE A C 1
ATOM 612 O O . ILE A 1 80 ? -2.619 -6.150 -3.075 1.00 91.38 80 ILE A O 1
ATOM 616 N N . ARG A 1 81 ? -4.136 -7.029 -4.487 1.00 94.12 81 ARG A N 1
ATOM 617 C CA . ARG A 1 81 ? -3.910 -8.421 -4.067 1.00 94.12 81 ARG A CA 1
ATOM 618 C C . ARG A 1 81 ? -2.454 -8.849 -4.226 1.00 94.12 81 ARG A C 1
ATOM 620 O O . ARG A 1 81 ? -1.932 -9.522 -3.345 1.00 94.12 81 ARG A O 1
ATOM 627 N N . PHE A 1 82 ? -1.802 -8.439 -5.314 1.00 92.75 82 PHE A N 1
ATOM 628 C CA . PHE A 1 82 ? -0.372 -8.672 -5.519 1.00 92.75 82 PHE A CA 1
ATOM 629 C C . PHE A 1 82 ? 0.472 -8.044 -4.397 1.00 92.75 82 PHE A C 1
ATOM 631 O O . PHE A 1 82 ? 1.304 -8.719 -3.795 1.00 92.75 82 PHE A O 1
ATOM 638 N N . CYS A 1 83 ? 0.212 -6.779 -4.057 1.00 93.06 83 CYS A N 1
ATOM 639 C CA . CYS A 1 83 ? 0.934 -6.093 -2.983 1.00 93.06 83 CYS A CA 1
ATOM 640 C C . CYS A 1 83 ? 0.663 -6.713 -1.602 1.00 93.06 83 CYS A C 1
ATOM 642 O O . CYS A 1 83 ? 1.555 -6.756 -0.754 1.00 93.06 83 CYS A O 1
ATOM 644 N N . ASP A 1 84 ? -0.550 -7.213 -1.364 1.00 92.06 84 ASP A N 1
ATOM 645 C CA . ASP A 1 84 ? -0.912 -7.869 -0.107 1.00 92.06 84 ASP A CA 1
ATOM 646 C C . ASP A 1 84 ? -0.229 -9.224 0.070 1.00 92.06 84 ASP A C 1
ATOM 648 O O . ASP A 1 84 ? 0.295 -9.499 1.151 1.00 92.06 84 ASP A O 1
ATOM 652 N N . GLN A 1 85 ? -0.185 -10.037 -0.988 1.00 93.00 85 GLN A N 1
ATOM 653 C CA . GLN A 1 85 ? 0.477 -11.345 -0.987 1.00 93.00 85 GLN A CA 1
ATOM 654 C C . GLN A 1 85 ? 1.977 -11.221 -0.713 1.00 93.00 85 GLN A C 1
ATOM 656 O O . GLN A 1 85 ? 2.513 -11.933 0.134 1.00 93.00 85 GLN A O 1
ATOM 661 N N . GLU A 1 86 ? 2.632 -10.261 -1.362 1.00 89.62 86 GLU A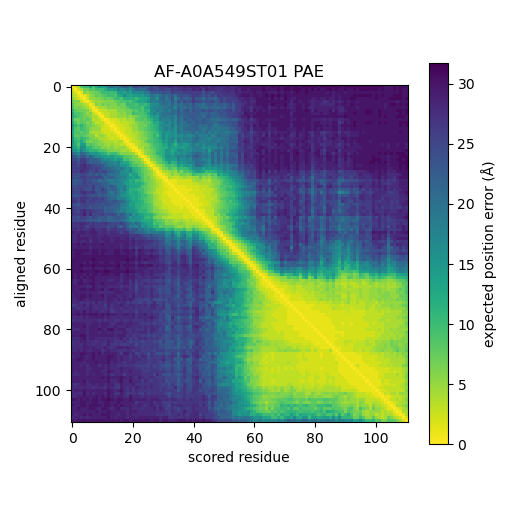 N 1
ATOM 662 C CA . GLU A 1 86 ? 4.066 -10.000 -1.196 1.00 89.62 86 GLU A CA 1
ATOM 663 C C . GLU A 1 86 ? 4.382 -9.172 0.066 1.00 89.62 86 GLU A C 1
ATOM 665 O O . GLU A 1 86 ? 5.545 -8.951 0.396 1.00 89.62 86 GLU A O 1
ATOM 670 N N . ARG A 1 87 ? 3.351 -8.709 0.793 1.00 90.06 87 ARG A N 1
ATOM 671 C CA . ARG A 1 87 ? 3.454 -7.800 1.953 1.00 90.06 87 ARG A CA 1
ATOM 672 C C . ARG A 1 87 ? 4.219 -6.506 1.648 1.00 90.06 87 ARG A C 1
ATOM 674 O O . ARG A 1 87 ? 4.869 -5.943 2.530 1.00 90.06 87 ARG A O 1
ATOM 681 N N . LEU A 1 88 ? 4.087 -6.007 0.423 1.00 89.00 88 LEU A N 1
ATOM 682 C CA . LEU A 1 88 ? 4.762 -4.806 -0.060 1.00 89.00 88 LEU A CA 1
ATOM 683 C C . LEU A 1 88 ? 3.854 -3.570 0.061 1.00 89.00 88 LEU A C 1
ATOM 685 O O . LEU A 1 88 ? 2.632 -3.667 -0.109 1.00 89.00 88 LEU A O 1
ATOM 689 N N . PRO A 1 89 ? 4.411 -2.381 0.341 1.00 90.06 89 PRO A N 1
ATOM 690 C CA . PRO A 1 89 ? 3.732 -1.125 0.071 1.00 90.06 89 PRO A CA 1
ATOM 691 C C . PRO A 1 89 ? 3.556 -0.932 -1.445 1.00 90.06 89 PRO A C 1
ATOM 693 O O . PRO A 1 89 ? 4.343 -1.419 -2.252 1.00 90.06 89 PRO A O 1
ATOM 696 N N . TYR A 1 90 ? 2.533 -0.174 -1.844 1.00 89.50 90 TYR A N 1
ATOM 697 C CA . TYR A 1 90 ? 2.172 -0.027 -3.259 1.00 89.50 90 TYR A CA 1
ATOM 698 C C . TYR A 1 90 ? 3.294 0.535 -4.138 1.00 89.50 90 TYR A C 1
ATOM 700 O O . TYR A 1 90 ? 3.412 0.137 -5.290 1.00 89.50 90 TYR A O 1
ATOM 708 N N . TRP A 1 91 ? 4.140 1.425 -3.616 1.00 88.25 91 TRP A N 1
ATOM 709 C CA . TRP A 1 91 ? 5.260 1.966 -4.388 1.00 88.25 91 TRP A CA 1
ATOM 710 C C . TRP A 1 91 ? 6.339 0.904 -4.673 1.00 88.25 91 TRP A C 1
ATOM 712 O O . TRP A 1 91 ? 6.835 0.866 -5.792 1.00 88.25 91 TRP A O 1
ATOM 722 N N . GLU A 1 92 ? 6.623 -0.010 -3.732 1.00 89.69 92 GLU A N 1
ATOM 723 C CA . GLU A 1 92 ? 7.523 -1.162 -3.959 1.00 89.69 92 GLU A CA 1
ATOM 724 C C . GLU A 1 92 ? 6.885 -2.159 -4.938 1.00 89.69 92 GLU A C 1
ATOM 726 O O . GLU A 1 92 ? 7.568 -2.767 -5.759 1.00 89.69 92 GLU A O 1
ATOM 731 N N . GLY A 1 93 ? 5.555 -2.297 -4.901 1.00 91.62 93 GLY A N 1
ATOM 732 C CA . GLY A 1 93 ? 4.813 -3.067 -5.899 1.00 91.62 93 GLY A CA 1
ATOM 733 C C . GLY A 1 93 ? 4.954 -2.489 -7.312 1.00 91.62 93 GLY A C 1
ATOM 734 O O . GLY A 1 93 ? 5.099 -3.245 -8.271 1.00 91.62 93 GLY A O 1
ATOM 735 N N . ILE A 1 94 ? 4.948 -1.159 -7.446 1.00 91.19 94 ILE A N 1
ATOM 736 C CA . ILE A 1 94 ? 5.216 -0.472 -8.718 1.00 91.19 94 ILE A CA 1
ATOM 737 C C . ILE A 1 94 ? 6.679 -0.665 -9.132 1.00 91.19 94 ILE A C 1
ATOM 739 O O . ILE A 1 94 ? 6.924 -1.001 -10.284 1.00 91.19 94 ILE A O 1
ATOM 743 N N . GLU A 1 95 ? 7.636 -0.504 -8.216 1.00 90.75 95 GLU A N 1
ATOM 744 C CA . GLU A 1 95 ? 9.067 -0.703 -8.492 1.00 90.75 95 GLU A CA 1
ATOM 745 C C . GLU A 1 95 ? 9.343 -2.113 -9.030 1.00 90.75 95 GLU A C 1
ATOM 747 O O . GLU A 1 95 ? 9.915 -2.257 -10.106 1.00 90.75 95 GLU A O 1
ATOM 752 N N . ARG A 1 96 ? 8.792 -3.149 -8.385 1.00 91.12 96 ARG A N 1
ATOM 753 C CA . ARG A 1 96 ? 8.870 -4.539 -8.864 1.00 91.12 96 ARG A CA 1
ATOM 754 C C . ARG A 1 96 ? 8.303 -4.721 -10.272 1.00 91.12 96 ARG A C 1
ATOM 756 O O . ARG A 1 96 ? 8.858 -5.477 -11.063 1.00 91.12 96 ARG A O 1
ATOM 763 N N . LEU A 1 97 ? 7.190 -4.061 -10.591 1.00 91.19 97 LEU A N 1
ATOM 764 C CA . LEU A 1 97 ? 6.607 -4.113 -11.935 1.00 91.19 97 LEU A CA 1
ATOM 765 C C . LEU A 1 97 ? 7.493 -3.410 -12.972 1.00 91.19 97 LEU A C 1
ATOM 767 O O . LEU A 1 97 ? 7.567 -3.877 -14.107 1.00 91.19 97 LEU A O 1
ATOM 771 N N . LEU A 1 98 ? 8.157 -2.313 -12.601 1.00 91.19 98 LEU A N 1
ATOM 772 C CA . LEU A 1 98 ? 9.095 -1.596 -13.469 1.00 91.19 98 LEU A CA 1
ATOM 773 C C . LEU A 1 98 ? 10.376 -2.401 -13.707 1.00 91.19 98 LEU A C 1
ATOM 775 O O . LEU A 1 98 ? 10.827 -2.483 -14.848 1.00 91.19 98 LEU A O 1
ATOM 779 N N . ASP A 1 99 ? 10.896 -3.054 -12.667 1.00 91.44 99 ASP A N 1
ATOM 780 C CA . ASP A 1 99 ? 12.047 -3.953 -12.762 1.00 91.44 99 ASP A CA 1
ATOM 781 C C . ASP A 1 99 ? 11.747 -5.146 -13.680 1.00 91.44 99 ASP A C 1
ATOM 783 O O . ASP A 1 99 ? 12.544 -5.467 -14.559 1.00 91.44 99 ASP A O 1
ATOM 787 N N . LEU A 1 100 ? 10.566 -5.764 -13.536 1.00 90.38 100 LEU A N 1
ATOM 788 C CA . LEU A 1 100 ? 10.095 -6.841 -14.419 1.00 90.38 100 LEU A CA 1
ATOM 789 C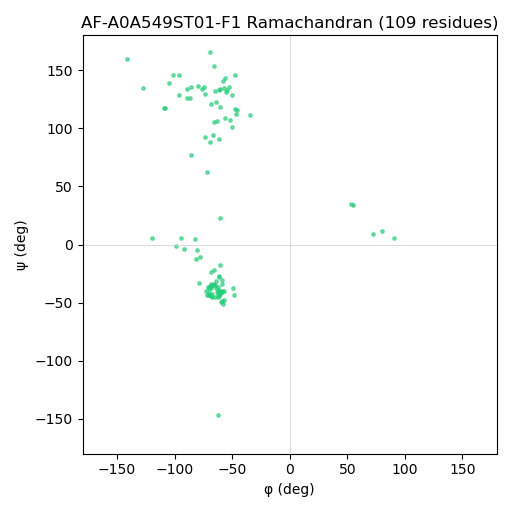 C . LEU A 1 100 ? 9.891 -6.381 -15.867 1.00 90.38 100 LEU A C 1
ATOM 791 O O . LEU A 1 100 ? 10.037 -7.174 -16.792 1.00 90.38 100 LEU A O 1
ATOM 795 N N . ALA A 1 101 ? 9.527 -5.116 -16.066 1.00 91.38 101 ALA A N 1
ATOM 796 C CA . ALA A 1 101 ? 9.402 -4.508 -17.386 1.00 91.38 101 ALA A CA 1
ATOM 797 C C . ALA A 1 101 ? 10.750 -4.020 -17.953 1.00 91.38 101 ALA A C 1
ATOM 799 O O . ALA A 1 101 ? 10.759 -3.383 -19.010 1.00 91.38 101 ALA A O 1
ATOM 800 N N . GLU A 1 102 ? 11.857 -4.290 -17.249 1.00 90.31 102 GLU A N 1
ATOM 801 C CA . GLU A 1 102 ? 13.227 -3.899 -17.592 1.00 90.31 102 GLU A CA 1
ATOM 802 C C . GLU A 1 102 ? 13.377 -2.391 -17.855 1.00 90.31 102 GLU A C 1
ATOM 804 O O . GLU A 1 102 ? 14.163 -1.942 -18.698 1.00 90.31 102 GLU A O 1
ATOM 809 N N . VAL A 1 103 ? 12.606 -1.588 -17.116 1.00 89.12 103 VAL A N 1
ATOM 810 C CA . VAL A 1 103 ? 12.634 -0.128 -17.193 1.00 89.12 103 VAL A CA 1
ATOM 811 C C . VAL A 1 103 ? 13.716 0.399 -16.254 1.00 89.12 103 VAL A C 1
ATOM 813 O O . VAL A 1 103 ? 13.750 0.087 -15.066 1.00 89.12 103 VAL A O 1
ATOM 816 N N . SER A 1 104 ? 14.630 1.208 -16.783 1.00 85.69 104 SER A N 1
ATOM 817 C CA . SER A 1 104 ? 15.674 1.862 -16.003 1.00 85.69 104 SER A CA 1
ATOM 818 C C . SER A 1 104 ? 15.092 2.941 -15.079 1.00 85.69 104 SER A C 1
ATOM 820 O O . SER A 1 104 ? 13.981 3.434 -15.269 1.00 85.69 104 SER A O 1
ATOM 822 N N . LYS A 1 105 ? 15.894 3.410 -14.114 1.00 82.81 105 LYS A N 1
ATOM 823 C CA . LYS A 1 105 ? 15.519 4.532 -13.231 1.00 82.81 105 LYS A CA 1
ATOM 824 C C . LYS A 1 105 ? 15.249 5.846 -13.979 1.00 82.81 105 LYS A C 1
ATOM 826 O O . LYS A 1 105 ? 14.636 6.744 -13.415 1.00 82.81 105 LYS A O 1
ATOM 831 N N . THR A 1 106 ? 15.708 5.963 -15.225 1.00 84.56 106 THR A N 1
ATOM 832 C CA . THR A 1 106 ? 15.453 7.113 -16.105 1.00 84.56 106 THR A CA 1
ATOM 833 C C . THR A 1 106 ? 14.214 6.923 -16.988 1.00 84.56 106 THR A C 1
ATOM 835 O O . THR A 1 106 ? 13.824 7.856 -17.683 1.00 84.56 106 THR A O 1
ATOM 838 N N . GLY A 1 107 ? 13.564 5.753 -16.943 1.00 80.19 107 GLY A N 1
ATOM 839 C CA . GLY A 1 107 ? 12.381 5.426 -17.747 1.00 80.19 107 GLY A CA 1
ATOM 840 C C . GLY A 1 107 ? 12.689 4.774 -19.099 1.00 80.19 107 GLY A C 1
ATOM 841 O O . GLY A 1 107 ? 11.774 4.539 -19.887 1.00 80.19 107 GLY A O 1
ATOM 842 N N . GLU A 1 108 ? 13.953 4.463 -19.384 1.00 84.81 108 GLU A N 1
ATOM 843 C CA . GLU A 1 108 ? 14.368 3.823 -20.634 1.00 84.81 108 GLU A CA 1
ATOM 844 C C . GLU A 1 108 ? 14.231 2.303 -20.526 1.00 84.81 108 GLU A C 1
ATOM 846 O O . GLU A 1 108 ? 14.641 1.705 -19.532 1.00 84.81 108 GLU A O 1
ATOM 851 N N . ARG A 1 109 ? 13.683 1.647 -21.553 1.00 79.56 109 ARG A N 1
ATOM 852 C CA . ARG A 1 109 ? 13.715 0.181 -21.613 1.00 79.56 109 ARG A CA 1
ATOM 853 C C . ARG A 1 109 ? 15.121 -0.284 -21.952 1.00 79.56 109 ARG A C 1
ATOM 855 O O . ARG A 1 109 ? 15.686 0.169 -22.950 1.00 79.56 109 ARG A O 1
ATOM 862 N N . LYS A 1 110 ? 15.652 -1.217 -21.166 1.00 69.69 110 LYS A N 1
ATOM 863 C CA . LYS A 1 110 ? 16.842 -1.968 -21.568 1.00 69.69 110 LYS A CA 1
ATOM 864 C C . LYS A 1 110 ? 16.471 -2.794 -22.804 1.00 69.69 110 LYS A C 1
ATOM 866 O O . LYS A 1 110 ? 15.463 -3.492 -22.803 1.00 69.69 110 LYS A O 1
ATOM 871 N N . ARG A 1 111 ? 17.211 -2.588 -23.890 1.00 63.78 111 ARG A N 1
ATOM 872 C CA . ARG A 1 111 ? 17.071 -3.317 -25.154 1.00 63.78 111 ARG A CA 1
ATOM 873 C C . ARG A 1 111 ? 18.082 -4.447 -25.215 1.00 63.78 111 ARG A C 1
ATOM 875 O O . ARG A 1 111 ? 19.179 -4.250 -24.645 1.00 63.78 111 ARG A O 1
#

Organism: Methylosinus sporium (NCBI:txid428)